Protein AF-A0AA47MCJ0-F1 (afdb_monomer)

Sequence (134 aa):
MTTMTAAKKAKEMGRWTHEAETRFVEMWQQYPVLYDVTSKDYHDRVKKEKCWQEIAVDLELPVAELQLKAASLRTQYGKILRPKASGSGYKDATPRQIWIKRTLGFLRPYMSHRTSQTTLNSKTIIILQTGQDV

InterPro domains:
  IPR006578 MADF domain [PF10545] (24-107)
  IPR006578 MADF domain [PS51029] (23-112)
  IPR039353 Transcription factor Adf-1 [PTHR12243] (8-118)

Secondary structure (DSSP, 8-state):
-----HHHHHHHTTS--HHHHHHHHHHHHH-GGGT-T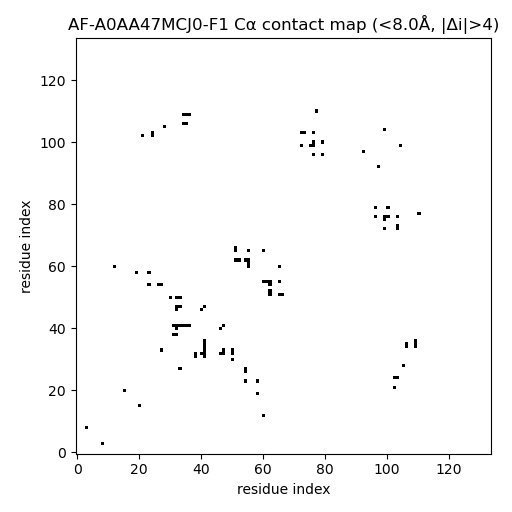TSGGGG-HHHHHHHHHHHHHHTT--HHHHHHHHHHHHHHHHHHHSPPPTTS---PPPHHHHHHHHHGGGGGGGG-----------------------

Mean predicted aligned error: 12.4 Å

Nearest PDB structures (foldseek):
  5jdk-assembly1_A  TM=5.847E-01  e=6.036E-01  Schizosaccharomyces pombe 972h-
  5b7j-assembly1_A  TM=5.252E-01  e=2.138E+00  Schizosaccharomyces pombe 972h-
  6uun-assembly1_E  TM=3.484E-01  e=4.137E+00  Homo sapiens

Foldseek 3Di:
DDDDDPVVVVVVVVDDDPVLLLLLLVLVLVQCLCQPPPDPSVPPPVSNVVSLVVSCVVSVHDSVVSVVSVVVLVVLLVVLPDDDDPPPPDDDQDPVSVVSCVSCVSNVVRPPDPPPPPPPPPDDDDDDDDDDDD

Solvent-accessible surface area (backbone atoms only — not comparable to full-atom values): 8672 Å² total; per-residue (Å²): 136,87,83,79,58,71,75,60,54,58,66,57,65,74,58,79,45,72,66,60,52,47,53,50,50,59,56,53,66,73,42,50,49,76,61,33,78,86,45,84,54,38,79,37,63,67,60,40,52,50,55,41,48,55,53,17,62,77,68,74,42,60,50,69,60,54,52,54,48,50,54,51,51,54,51,53,42,5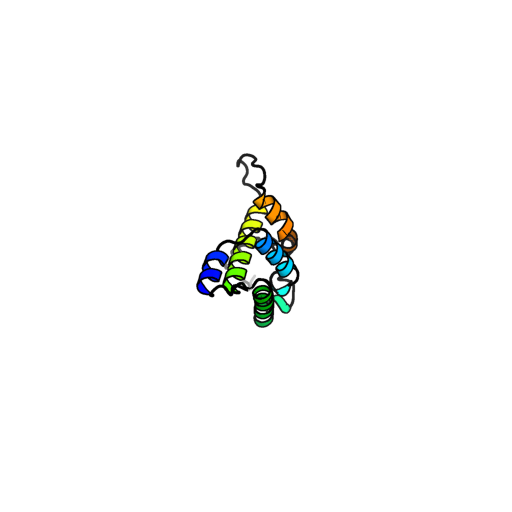4,60,69,68,48,81,79,61,92,84,65,74,94,70,83,78,50,74,67,54,51,48,45,54,61,73,53,46,83,47,55,84,61,63,60,79,81,72,76,77,76,77,81,76,73,87,81,82,85,87,80,82,89,82,89,90,135

pLDDT: mean 76.52, std 20.2, range [34.38, 94.94]

Structure (mmCIF, N/CA/C/O backbone):
data_AF-A0AA47MCJ0-F1
#
_entry.id   AF-A0AA47MCJ0-F1
#
loop_
_atom_site.group_PDB
_atom_site.id
_atom_site.type_symbol
_atom_site.label_atom_id
_atom_site.label_alt_id
_atom_site.label_comp_id
_atom_site.label_asym_id
_atom_site.label_entity_id
_atom_site.label_seq_id
_atom_site.pdbx_PDB_ins_code
_atom_site.Cartn_x
_atom_site.Cartn_y
_atom_site.Cartn_z
_atom_site.occupancy
_atom_site.B_iso_or_equiv
_atom_site.auth_seq_id
_atom_site.auth_comp_id
_atom_site.auth_asym_id
_atom_site.auth_atom_id
_atom_site.pdbx_PDB_model_num
ATOM 1 N N . MET A 1 1 ? 14.498 -7.928 31.519 1.00 36.03 1 MET A N 1
ATOM 2 C CA . MET A 1 1 ? 13.521 -7.534 30.481 1.00 36.03 1 MET A CA 1
ATOM 3 C C . MET A 1 1 ? 13.792 -6.076 30.141 1.00 36.03 1 MET A C 1
ATOM 5 O O . MET A 1 1 ? 13.438 -5.206 30.923 1.00 36.03 1 MET A O 1
ATOM 9 N N . THR A 1 2 ? 14.548 -5.807 29.076 1.00 39.88 2 THR A N 1
ATOM 10 C CA . THR A 1 2 ? 15.023 -4.448 28.768 1.00 39.88 2 THR A CA 1
ATOM 11 C C . THR A 1 2 ? 13.970 -3.713 27.949 1.00 39.88 2 THR A C 1
ATOM 13 O O . THR A 1 2 ? 13.811 -3.976 26.762 1.00 39.88 2 THR A O 1
ATOM 16 N N . THR A 1 3 ? 13.238 -2.797 28.577 1.00 46.06 3 THR A N 1
ATOM 17 C CA . THR A 1 3 ? 12.325 -1.883 27.885 1.00 46.06 3 THR A CA 1
ATOM 18 C C . THR A 1 3 ? 13.144 -0.857 27.105 1.00 46.06 3 THR A C 1
ATOM 20 O O . THR A 1 3 ? 13.811 -0.008 27.699 1.00 46.06 3 THR A O 1
ATOM 23 N N . MET A 1 4 ? 13.138 -0.939 25.775 1.00 40.19 4 MET A N 1
ATOM 24 C CA . MET A 1 4 ? 13.765 0.077 24.930 1.00 40.19 4 MET A CA 1
ATOM 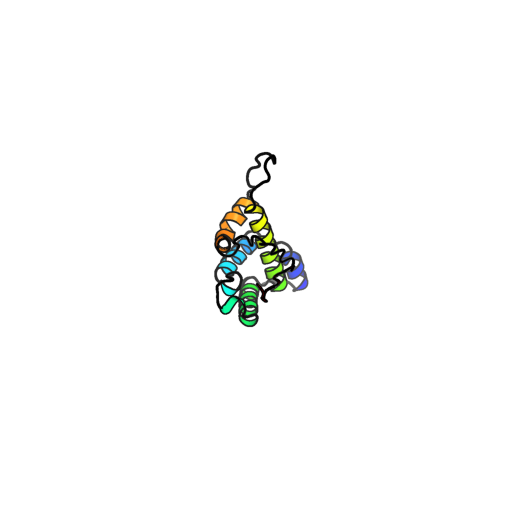25 C C . MET A 1 4 ? 12.897 1.341 24.849 1.00 40.19 4 MET A C 1
ATOM 27 O O . MET A 1 4 ? 11.696 1.276 24.603 1.00 40.19 4 MET A O 1
ATOM 31 N N . THR A 1 5 ? 13.530 2.502 25.021 1.00 57.75 5 THR A N 1
ATOM 32 C CA . THR A 1 5 ? 12.926 3.838 24.922 1.00 57.75 5 THR A CA 1
ATOM 33 C C . THR A 1 5 ? 12.456 4.155 23.491 1.00 57.75 5 THR A C 1
ATOM 35 O O . THR A 1 5 ? 13.182 3.912 22.524 1.00 57.75 5 THR A O 1
ATOM 38 N N . ALA A 1 6 ? 11.271 4.767 23.356 1.00 54.72 6 ALA A N 1
ATOM 39 C CA . ALA A 1 6 ? 10.553 5.029 22.096 1.00 54.72 6 ALA A CA 1
ATOM 40 C C . ALA A 1 6 ? 11.378 5.698 20.972 1.00 54.72 6 ALA A C 1
ATOM 42 O O . ALA A 1 6 ? 11.192 5.387 19.797 1.00 54.72 6 ALA A O 1
ATOM 43 N N . ALA A 1 7 ? 12.338 6.564 21.314 1.00 51.41 7 ALA A N 1
ATOM 44 C CA . ALA A 1 7 ? 13.189 7.241 20.331 1.00 51.41 7 ALA A CA 1
ATOM 45 C C . ALA A 1 7 ? 14.196 6.301 19.638 1.00 51.41 7 ALA A C 1
ATOM 47 O O . ALA A 1 7 ? 14.567 6.527 18.486 1.00 51.41 7 ALA A O 1
ATOM 48 N N . LYS A 1 8 ? 14.626 5.225 20.314 1.00 50.66 8 LYS A N 1
ATOM 49 C CA . LYS A 1 8 ? 15.525 4.217 19.736 1.00 50.66 8 LYS A CA 1
ATOM 50 C C . LYS A 1 8 ? 14.751 3.245 18.837 1.00 50.66 8 LYS A C 1
ATOM 52 O O . LYS A 1 8 ? 15.207 2.959 17.733 1.00 50.66 8 LYS A O 1
ATOM 57 N N . LYS A 1 9 ? 13.525 2.877 19.246 1.00 52.47 9 LYS A N 1
ATOM 58 C CA . LYS A 1 9 ? 12.566 2.094 18.441 1.00 52.47 9 LYS A CA 1
ATOM 59 C C . LYS A 1 9 ? 12.316 2.764 17.080 1.00 52.47 9 LYS A C 1
ATOM 61 O O . LYS A 1 9 ? 12.496 2.129 16.049 1.00 52.47 9 LYS A O 1
ATOM 66 N N . ALA A 1 10 ? 12.052 4.075 17.061 1.00 52.75 10 ALA A N 1
ATOM 67 C CA . ALA A 1 10 ? 11.795 4.833 15.829 1.00 52.75 10 ALA A CA 1
ATOM 68 C C . ALA A 1 10 ? 12.979 4.858 14.833 1.00 52.75 10 ALA A C 1
ATOM 70 O O . ALA A 1 10 ? 12.765 4.894 13.623 1.00 52.75 10 ALA A O 1
ATOM 71 N N . LYS A 1 11 ? 14.229 4.812 15.321 1.00 48.41 11 LYS A N 1
ATOM 72 C CA . LYS A 1 11 ? 15.439 4.834 14.477 1.00 48.41 11 LYS A CA 1
ATOM 73 C C . LYS A 1 11 ? 15.758 3.468 13.852 1.00 48.41 11 LYS A C 1
ATOM 75 O O . LYS A 1 11 ? 16.308 3.426 12.755 1.00 48.41 11 LYS A O 1
ATOM 80 N N . GLU A 1 12 ? 15.386 2.369 14.510 1.00 47.47 12 GLU A N 1
ATOM 81 C CA . GLU A 1 12 ? 15.482 1.006 13.957 1.00 47.47 12 GLU A CA 1
ATOM 82 C C . GLU A 1 12 ? 14.257 0.634 13.097 1.00 47.47 12 GLU A C 1
ATOM 84 O O . GLU A 1 12 ? 14.408 -0.060 12.093 1.00 47.47 12 GLU A O 1
ATOM 89 N N . MET A 1 13 ? 13.075 1.197 13.385 1.00 53.41 13 MET A N 1
ATOM 90 C CA . MET A 1 13 ? 11.850 1.047 12.576 1.00 53.41 13 MET A CA 1
ATOM 91 C C . MET A 1 13 ? 11.967 1.616 11.151 1.00 53.41 13 MET A C 1
ATOM 93 O O . MET A 1 13 ? 11.203 1.219 10.275 1.00 53.41 13 MET A O 1
ATOM 97 N N . GLY A 1 14 ? 12.937 2.497 10.875 1.00 57.69 14 GLY A N 1
ATOM 98 C CA . GLY A 1 14 ? 13.189 3.005 9.519 1.00 57.69 14 GLY A CA 1
ATOM 99 C C . GLY A 1 14 ? 13.728 1.946 8.544 1.00 57.69 14 GLY A C 1
ATOM 100 O O . GLY A 1 14 ? 13.705 2.148 7.327 1.00 57.69 14 GLY A O 1
ATOM 101 N N . ARG A 1 15 ? 14.207 0.797 9.042 1.00 68.19 15 ARG A N 1
ATOM 102 C CA . ARG A 1 15 ? 14.743 -0.283 8.208 1.00 68.19 15 ARG A CA 1
ATOM 103 C C . ARG A 1 15 ? 13.759 -1.449 8.174 1.00 68.19 15 ARG A C 1
ATOM 105 O O . ARG A 1 15 ? 13.851 -2.380 8.961 1.00 68.19 15 ARG A O 1
ATOM 112 N N . TRP A 1 16 ? 12.835 -1.407 7.216 1.00 83.56 16 TRP A N 1
ATOM 113 C CA . TRP A 1 16 ? 11.941 -2.527 6.911 1.00 83.56 16 TRP A CA 1
ATOM 114 C C . TRP A 1 16 ? 12.741 -3.818 6.696 1.00 83.56 16 TRP A C 1
ATOM 116 O O . TRP A 1 16 ? 13.466 -3.939 5.703 1.00 83.56 16 TRP A O 1
ATOM 126 N N . THR A 1 17 ? 12.609 -4.773 7.615 1.00 89.94 17 THR A N 1
ATOM 127 C CA . THR A 1 17 ? 13.153 -6.122 7.442 1.00 89.94 17 THR A CA 1
ATOM 128 C C . THR A 1 17 ? 12.289 -6.905 6.460 1.00 89.94 17 THR A C 1
ATOM 130 O O . THR A 1 17 ? 11.125 -6.572 6.226 1.00 89.94 17 THR A O 1
ATOM 133 N N . HIS A 1 18 ? 12.854 -7.953 5.861 1.00 88.25 18 HIS A N 1
ATOM 134 C CA . HIS A 1 18 ? 12.107 -8.799 4.930 1.00 88.25 18 HIS A CA 1
ATOM 135 C C . HIS A 1 18 ? 10.910 -9.484 5.604 1.00 88.25 18 HIS A C 1
ATOM 137 O O . HIS A 1 18 ? 9.842 -9.592 5.006 1.00 88.25 18 HIS A O 1
ATOM 143 N N . GLU A 1 19 ? 11.076 -9.898 6.860 1.00 89.69 19 GLU A N 1
ATOM 144 C CA . GLU A 1 19 ? 10.029 -10.532 7.664 1.00 89.69 19 GLU A CA 1
ATOM 145 C C . GLU A 1 19 ? 8.897 -9.551 7.978 1.00 89.69 19 GLU A C 1
ATOM 147 O O . GLU A 1 19 ? 7.739 -9.860 7.708 1.00 89.69 19 GLU A O 1
ATOM 152 N N . ALA A 1 20 ? 9.221 -8.332 8.433 1.00 90.00 20 ALA A N 1
ATOM 153 C CA . ALA A 1 20 ? 8.220 -7.296 8.689 1.00 90.00 20 ALA A CA 1
ATOM 154 C C . ALA A 1 20 ? 7.483 -6.883 7.405 1.00 90.00 20 ALA A C 1
ATOM 156 O O . ALA A 1 20 ? 6.268 -6.709 7.409 1.00 90.00 20 ALA A O 1
ATOM 157 N N . GLU A 1 21 ? 8.203 -6.760 6.284 1.00 92.12 21 GLU A N 1
ATOM 158 C CA . GLU A 1 21 ? 7.607 -6.452 4.981 1.00 92.12 21 GLU A CA 1
ATOM 159 C C . GLU A 1 21 ? 6.688 -7.587 4.493 1.00 92.12 21 GLU A C 1
ATOM 161 O O . GLU A 1 21 ? 5.629 -7.314 3.933 1.00 92.12 21 GLU A O 1
ATOM 166 N N . THR A 1 22 ? 7.055 -8.848 4.736 1.00 93.25 22 THR A N 1
ATOM 167 C CA . THR A 1 22 ? 6.229 -10.016 4.388 1.00 93.25 22 THR A CA 1
ATOM 168 C C . THR A 1 22 ? 4.967 -10.065 5.238 1.00 93.25 22 THR A C 1
ATOM 170 O O . THR A 1 22 ? 3.872 -10.077 4.678 1.00 93.25 22 THR A O 1
ATOM 173 N N . ARG A 1 23 ?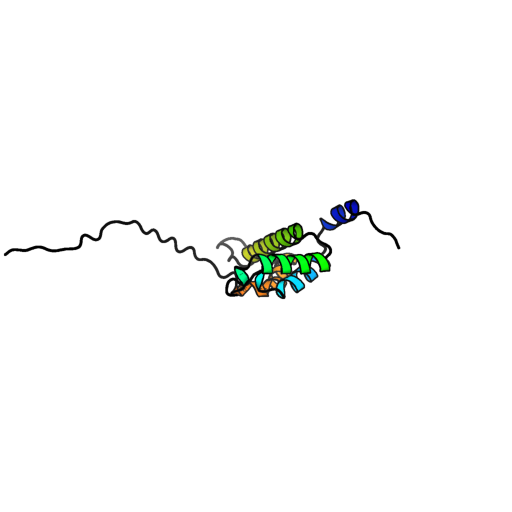 5.109 -9.974 6.565 1.00 93.31 23 ARG A N 1
ATOM 174 C CA . ARG A 1 23 ? 3.986 -9.947 7.509 1.00 93.31 23 ARG A CA 1
ATOM 175 C C . ARG A 1 23 ? 3.014 -8.812 7.195 1.00 93.31 23 ARG A C 1
ATOM 177 O O . ARG A 1 23 ? 1.802 -9.011 7.170 1.00 93.31 23 ARG A O 1
ATOM 184 N N . PHE A 1 24 ? 3.549 -7.634 6.879 1.00 94.56 24 PHE A N 1
ATOM 185 C CA . PHE A 1 24 ? 2.756 -6.488 6.454 1.00 94.56 24 PHE A CA 1
ATOM 186 C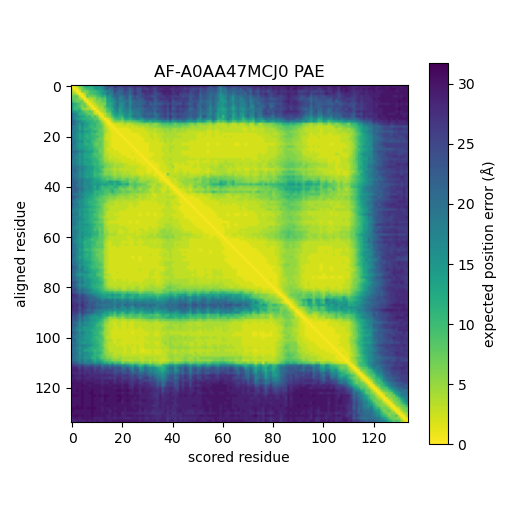 C . PHE A 1 24 ? 1.899 -6.785 5.223 1.00 94.56 24 PHE A C 1
ATOM 188 O O . PHE A 1 24 ? 0.711 -6.468 5.214 1.00 94.56 24 PHE A O 1
ATOM 195 N N . VAL A 1 25 ? 2.480 -7.391 4.183 1.00 94.38 25 VAL A N 1
ATOM 196 C CA . VAL A 1 25 ? 1.738 -7.708 2.956 1.00 94.38 25 VAL A CA 1
ATOM 197 C C . VAL A 1 25 ? 0.669 -8.772 3.209 1.00 94.38 25 VAL A C 1
ATOM 199 O O . VAL A 1 25 ? -0.436 -8.632 2.689 1.00 94.38 25 VAL A O 1
ATOM 202 N N . GLU A 1 26 ? 0.958 -9.784 4.031 1.00 93.88 26 GLU A N 1
ATOM 203 C CA . GLU A 1 26 ? -0.018 -10.814 4.416 1.00 93.88 26 GLU A CA 1
ATOM 204 C C . GLU A 1 26 ? -1.236 -10.207 5.117 1.00 93.88 26 GLU A C 1
ATOM 206 O O . GLU A 1 26 ? -2.371 -10.481 4.729 1.00 93.88 26 GLU A O 1
ATOM 211 N N . MET A 1 27 ? -1.012 -9.332 6.102 1.00 93.81 27 MET A N 1
ATOM 212 C CA . MET A 1 27 ? -2.101 -8.630 6.781 1.00 93.81 27 MET A CA 1
ATOM 213 C C . MET A 1 27 ? -2.850 -7.708 5.825 1.00 93.81 27 MET A C 1
ATOM 215 O O . MET A 1 27 ? -4.075 -7.719 5.776 1.00 93.81 27 MET A O 1
ATOM 219 N N . TRP A 1 28 ? -2.127 -6.925 5.025 1.00 94.19 28 TRP A N 1
ATOM 220 C CA . TRP A 1 28 ? -2.733 -5.988 4.085 1.00 94.19 28 TRP A CA 1
ATOM 221 C C . TRP A 1 28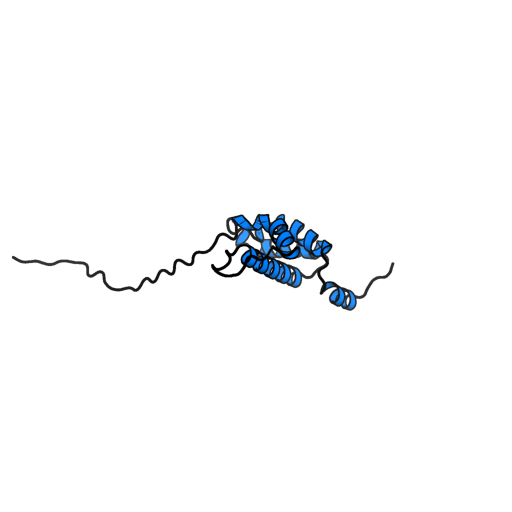 ? -3.652 -6.694 3.078 1.00 94.19 28 TRP A C 1
ATOM 223 O O . TRP A 1 28 ? -4.731 -6.181 2.774 1.00 94.19 28 TRP A O 1
ATOM 233 N N . GLN A 1 29 ? -3.280 -7.890 2.616 1.00 93.88 29 GLN A N 1
ATOM 234 C CA . GLN A 1 29 ? -4.104 -8.703 1.724 1.00 93.88 29 GLN A CA 1
ATOM 235 C C . GLN A 1 29 ? -5.462 -9.081 2.343 1.00 93.88 29 GLN A C 1
ATOM 237 O O . GLN A 1 29 ? -6.445 -9.183 1.609 1.00 93.88 29 GLN A O 1
ATOM 242 N N . GLN A 1 30 ? -5.556 -9.238 3.667 1.00 92.25 30 GLN A N 1
ATOM 243 C CA . GLN A 1 30 ? -6.805 -9.601 4.353 1.00 92.25 30 GLN A CA 1
ATOM 244 C C . GLN A 1 30 ? -7.844 -8.471 4.382 1.00 92.25 30 GLN A C 1
ATOM 246 O O . GLN A 1 30 ? -9.019 -8.730 4.634 1.00 92.25 30 GLN A O 1
ATOM 251 N N . TYR A 1 31 ? -7.444 -7.231 4.087 1.00 92.00 31 TYR A N 1
ATOM 252 C CA . TYR A 1 31 ? -8.314 -6.059 4.152 1.00 92.00 31 TYR A CA 1
ATOM 253 C C . TYR A 1 31 ? -8.645 -5.519 2.749 1.00 92.00 31 TYR A C 1
ATOM 255 O O . TYR A 1 31 ? -8.039 -4.533 2.311 1.00 92.00 31 TYR A O 1
ATOM 263 N N . PRO A 1 32 ? -9.638 -6.089 2.033 1.00 87.88 32 PRO A N 1
ATOM 264 C CA . PRO A 1 32 ? -10.006 -5.653 0.683 1.00 87.88 32 PRO A CA 1
ATOM 265 C C . PRO A 1 32 ? -10.406 -4.177 0.624 1.00 87.88 32 PRO A C 1
ATOM 267 O O . PRO A 1 32 ? -10.133 -3.506 -0.365 1.00 87.88 32 PRO A O 1
ATOM 270 N N . VAL A 1 33 ? -10.930 -3.614 1.717 1.00 89.81 33 VAL A N 1
ATOM 271 C CA . VAL A 1 33 ? -11.244 -2.181 1.837 1.00 89.81 33 VAL A CA 1
ATOM 272 C C . VAL A 1 33 ? -10.056 -1.262 1.500 1.00 89.81 33 VAL A C 1
ATOM 274 O O . VAL A 1 33 ? -10.243 -0.127 1.058 1.00 89.81 33 VAL A O 1
ATOM 277 N N . LEU A 1 34 ? -8.819 -1.745 1.658 1.00 89.19 34 LEU A N 1
ATOM 278 C CA . LEU A 1 34 ? -7.603 -0.977 1.398 1.00 89.19 34 LEU A CA 1
ATOM 279 C C . LEU A 1 34 ? -7.198 -0.945 -0.082 1.00 89.19 34 LEU A C 1
ATOM 281 O O . LEU A 1 34 ? -6.406 -0.083 -0.478 1.00 89.19 34 LEU A O 1
ATOM 285 N N . TYR A 1 35 ? -7.703 -1.853 -0.918 1.00 87.38 35 TYR A N 1
ATOM 286 C CA . TYR A 1 35 ? -7.223 -1.990 -2.296 1.00 87.38 35 TYR A CA 1
ATOM 287 C C . TYR A 1 35 ? -8.285 -2.304 -3.351 1.00 87.38 35 TYR A C 1
ATOM 289 O O . TYR A 1 35 ? -8.050 -1.980 -4.517 1.00 87.38 35 TYR A O 1
ATOM 297 N N . ASP A 1 36 ? -9.412 -2.888 -2.967 1.00 87.25 36 ASP A N 1
ATOM 298 C CA . ASP A 1 36 ? -10.499 -3.288 -3.849 1.00 87.25 36 ASP A CA 1
ATOM 299 C C . ASP A 1 36 ? -11.434 -2.108 -4.117 1.00 87.25 36 ASP A C 1
ATOM 301 O O . ASP A 1 36 ? -12.286 -1.778 -3.301 1.00 87.25 36 ASP A O 1
ATOM 305 N N . VAL A 1 37 ? -11.284 -1.489 -5.288 1.00 83.31 37 VAL A N 1
ATOM 306 C CA . VAL A 1 37 ? -12.131 -0.375 -5.748 1.00 83.31 37 VAL A CA 1
ATOM 307 C C . VAL A 1 37 ? -13.584 -0.773 -6.021 1.00 83.31 37 VAL A C 1
ATOM 309 O O . VAL A 1 37 ? -14.433 0.103 -6.143 1.00 83.31 37 VAL A O 1
ATOM 312 N N . THR A 1 38 ? -13.874 -2.069 -6.157 1.00 81.69 38 THR A N 1
ATOM 313 C CA . THR A 1 38 ? -15.223 -2.586 -6.433 1.00 81.69 38 THR A CA 1
ATOM 314 C C . THR A 1 38 ? -16.025 -2.820 -5.154 1.00 81.69 38 THR A C 1
ATOM 316 O O . THR A 1 38 ? -17.252 -2.920 -5.198 1.00 81.69 38 THR A O 1
ATOM 319 N N . SER A 1 39 ? -15.351 -2.864 -4.001 1.00 81.38 39 SER A N 1
ATOM 320 C CA . SER A 1 39 ? -16.007 -2.988 -2.706 1.00 81.38 39 SER A CA 1
ATOM 321 C C . SER A 1 39 ? -16.763 -1.709 -2.349 1.00 81.38 39 SER A C 1
ATOM 323 O O . SER A 1 39 ? -16.235 -0.601 -2.443 1.00 81.38 39 SER A O 1
ATOM 325 N N . LYS A 1 40 ? -17.993 -1.863 -1.847 1.00 81.25 40 LYS A N 1
ATOM 326 C CA . LYS A 1 40 ? -18.815 -0.751 -1.334 1.00 81.25 40 LYS A CA 1
ATOM 327 C C . LYS A 1 40 ? -18.104 0.018 -0.219 1.00 81.25 40 LYS A C 1
ATOM 329 O O . LYS A 1 40 ? -18.238 1.233 -0.113 1.00 81.25 40 LYS A O 1
ATOM 334 N N . ASP A 1 41 ? -17.304 -0.695 0.568 1.00 81.12 41 ASP A N 1
ATOM 335 C CA . ASP A 1 41 ? -16.567 -0.137 1.696 1.00 81.12 41 ASP A CA 1
ATOM 336 C C . ASP A 1 41 ? -15.309 0.622 1.268 1.00 81.12 41 ASP A C 1
ATOM 338 O O . ASP A 1 41 ? -14.725 1.342 2.071 1.00 81.12 41 ASP A O 1
ATOM 342 N N . TYR A 1 42 ? -14.888 0.531 0.002 1.00 82.69 42 TYR A N 1
ATOM 343 C CA . TYR A 1 42 ? -13.699 1.232 -0.482 1.00 82.69 42 TYR A CA 1
ATOM 344 C C . TYR A 1 42 ? -13.791 2.752 -0.303 1.00 82.69 42 TYR A C 1
ATOM 346 O O . TYR A 1 42 ? -12.781 3.421 -0.081 1.00 82.69 42 TYR A O 1
ATOM 354 N N . HIS A 1 43 ? -14.986 3.328 -0.390 1.00 81.44 43 HIS A N 1
ATOM 355 C CA . HIS A 1 43 ? -15.180 4.765 -0.199 1.00 81.44 43 HIS A CA 1
ATOM 356 C C . HIS A 1 43 ? -15.331 5.162 1.278 1.00 81.44 43 HIS A C 1
ATOM 358 O O . HIS A 1 43 ? -15.308 6.353 1.593 1.00 81.44 43 HIS A O 1
ATOM 364 N N . ASP A 1 44 ? -15.412 4.189 2.189 1.00 89.81 44 ASP A N 1
ATOM 365 C CA . ASP A 1 44 ? -15.522 4.422 3.624 1.00 89.81 44 ASP A CA 1
ATOM 366 C C . ASP A 1 44 ? -14.141 4.718 4.232 1.00 89.81 44 ASP A C 1
ATOM 368 O O . ASP A 1 44 ? -13.296 3.843 4.458 1.00 89.81 44 ASP A O 1
ATOM 372 N N . ARG A 1 45 ? -13.906 6.005 4.500 1.00 89.06 45 ARG A N 1
ATOM 373 C CA . ARG A 1 45 ? -12.658 6.494 5.100 1.00 89.06 45 ARG A CA 1
ATOM 374 C C . ARG A 1 45 ? -12.454 5.957 6.516 1.00 89.06 45 ARG A C 1
ATOM 376 O O . ARG A 1 45 ? -11.315 5.681 6.881 1.00 89.06 45 ARG A O 1
ATOM 383 N N . VAL A 1 46 ? -13.531 5.783 7.281 1.00 90.56 46 VAL A N 1
ATOM 384 C CA . VAL A 1 46 ? -13.470 5.325 8.675 1.00 90.56 46 VAL A CA 1
ATOM 385 C C . VAL A 1 46 ? -13.054 3.860 8.718 1.00 90.56 46 VAL A C 1
ATOM 387 O O . VAL A 1 46 ? -12.173 3.494 9.492 1.00 90.56 46 VAL A O 1
ATOM 390 N N . LYS A 1 47 ? -13.621 3.015 7.848 1.00 90.44 47 LYS A N 1
ATOM 391 C CA . LYS A 1 47 ? -13.213 1.603 7.750 1.00 90.44 47 LYS A CA 1
ATOM 392 C C . LYS A 1 47 ? -11.765 1.453 7.296 1.00 90.44 47 LYS A C 1
ATOM 394 O O . LYS A 1 47 ? -11.035 0.653 7.872 1.00 90.44 47 LYS A O 1
ATOM 399 N N . LYS A 1 48 ? -11.323 2.253 6.319 1.00 90.50 48 LYS A N 1
ATOM 400 C CA . LYS A 1 48 ? -9.916 2.267 5.887 1.00 90.50 48 LYS A CA 1
ATOM 401 C C . LYS A 1 48 ? -8.971 2.621 7.027 1.00 90.50 48 LYS A C 1
ATOM 403 O O . LYS A 1 48 ? -7.966 1.942 7.208 1.00 90.50 48 LYS A O 1
ATOM 408 N N . GLU A 1 49 ? -9.283 3.679 7.771 1.00 92.44 49 GLU A N 1
ATOM 409 C CA . GLU A 1 49 ? -8.461 4.111 8.899 1.00 92.44 49 GLU A CA 1
ATOM 410 C C . GLU A 1 49 ? -8.391 3.037 9.985 1.00 92.44 49 GLU A C 1
ATOM 412 O O . GLU A 1 49 ? -7.290 2.696 10.411 1.00 92.44 49 GLU A O 1
ATOM 417 N N . LYS A 1 50 ? -9.527 2.424 10.342 1.00 93.69 50 LYS A N 1
ATOM 418 C CA . LYS A 1 50 ? -9.562 1.299 11.285 1.00 93.69 50 LYS A CA 1
ATOM 419 C C . LYS A 1 50 ? -8.685 0.139 10.824 1.00 93.69 50 LYS A C 1
ATOM 421 O O . LYS A 1 50 ? -7.846 -0.315 11.585 1.00 93.69 50 LYS A O 1
ATOM 426 N N . CYS A 1 51 ? -8.796 -0.298 9.569 1.00 93.88 51 CYS A N 1
ATOM 427 C CA . CYS A 1 51 ? -7.951 -1.383 9.061 1.00 93.88 51 CYS A CA 1
ATOM 428 C C . CYS A 1 51 ? -6.457 -1.039 9.109 1.00 93.88 51 CYS A C 1
ATOM 430 O O . CYS A 1 51 ? -5.645 -1.895 9.441 1.00 93.88 51 CYS A O 1
ATOM 432 N N . TRP A 1 52 ? -6.075 0.208 8.814 1.00 94.00 52 TRP A N 1
ATOM 433 C CA . TRP A 1 52 ? -4.685 0.631 8.981 1.00 94.00 52 TRP A CA 1
ATOM 434 C C . TRP A 1 52 ? -4.238 0.634 10.441 1.00 94.00 52 TRP A C 1
ATOM 436 O O . TRP A 1 52 ? -3.098 0.262 10.710 1.00 94.00 52 TRP A O 1
ATOM 446 N N . GLN A 1 53 ? -5.105 1.055 11.364 1.00 93.75 53 GLN A N 1
ATOM 447 C CA . GLN A 1 53 ? -4.825 1.037 12.799 1.00 93.75 53 GLN A CA 1
ATOM 448 C C . GLN A 1 53 ? -4.618 -0.392 13.310 1.00 93.75 53 GLN A C 1
ATOM 450 O O . GLN A 1 53 ? -3.649 -0.627 14.021 1.00 93.75 53 GLN A O 1
ATOM 455 N N . GLU A 1 54 ? -5.433 -1.355 12.879 1.00 94.19 54 GLU A N 1
ATOM 456 C CA . GLU A 1 54 ? -5.260 -2.765 13.259 1.00 94.19 54 GLU A CA 1
ATOM 457 C C . GLU A 1 54 ? -3.893 -3.310 12.808 1.00 94.19 54 GLU A C 1
ATOM 459 O O . GLU A 1 54 ? -3.171 -3.927 13.589 1.00 94.19 54 GLU A O 1
ATOM 464 N N . ILE A 1 55 ? -3.482 -3.019 11.566 1.00 93.19 55 ILE A N 1
ATOM 465 C CA . ILE A 1 55 ? -2.157 -3.420 11.059 1.00 93.19 55 ILE A CA 1
ATOM 466 C C . ILE A 1 55 ? -1.033 -2.692 11.820 1.00 93.19 55 ILE A C 1
ATOM 468 O O . ILE A 1 55 ? 0.017 -3.274 12.088 1.00 93.19 55 ILE A O 1
ATOM 472 N N . ALA A 1 56 ? -1.239 -1.420 12.168 1.00 91.31 56 ALA A N 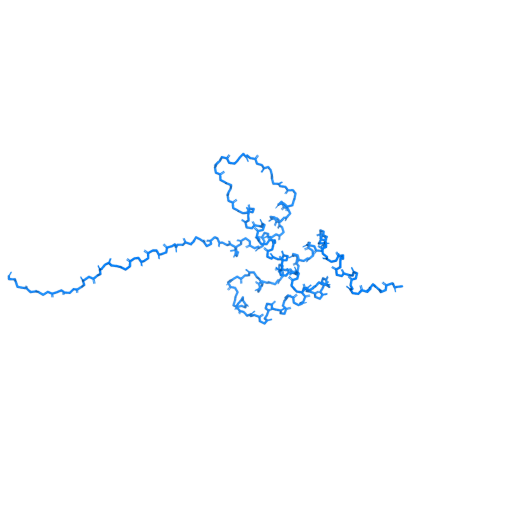1
ATOM 473 C CA . ALA A 1 56 ? -0.285 -0.615 12.931 1.00 91.31 56 ALA A CA 1
ATOM 474 C C . ALA A 1 56 ? -0.059 -1.161 14.343 1.00 91.31 56 ALA A C 1
ATOM 476 O O . ALA A 1 56 ? 1.075 -1.152 14.820 1.00 91.31 56 ALA A O 1
ATOM 477 N N . VAL A 1 57 ? -1.115 -1.660 14.987 1.00 91.56 57 VAL A N 1
ATOM 478 C CA . VAL A 1 57 ? -1.033 -2.299 16.302 1.00 91.56 57 VAL A CA 1
ATOM 479 C C . VAL A 1 57 ? -0.266 -3.622 16.218 1.00 91.56 57 VAL A C 1
ATOM 481 O O . VAL A 1 57 ? 0.655 -3.811 17.006 1.00 91.56 57 VAL A O 1
ATOM 484 N N . ASP A 1 58 ? -0.566 -4.492 15.244 1.00 90.06 58 ASP A N 1
ATOM 485 C CA . ASP A 1 58 ? 0.096 -5.809 15.109 1.00 90.06 58 ASP A CA 1
ATOM 486 C C . ASP A 1 58 ? 1.591 -5.687 14.771 1.00 90.06 58 ASP A C 1
ATOM 488 O O . ASP A 1 58 ? 2.416 -6.439 15.281 1.00 90.06 58 ASP A O 1
ATOM 492 N N . LEU A 1 59 ? 1.956 -4.711 13.930 1.00 87.00 59 LEU A N 1
ATOM 493 C CA . LEU A 1 59 ? 3.349 -4.469 13.535 1.00 87.00 59 LEU A CA 1
ATOM 494 C C . LEU A 1 59 ? 4.093 -3.503 14.464 1.00 87.00 59 LEU A C 1
ATOM 496 O O . LEU A 1 59 ? 5.281 -3.261 14.260 1.00 87.00 59 LEU A O 1
ATOM 500 N N . GLU A 1 60 ? 3.401 -2.911 15.438 1.00 88.81 60 GLU A N 1
ATOM 501 C CA . GLU A 1 60 ? 3.903 -1.830 16.289 1.00 88.81 60 GLU A CA 1
ATOM 502 C C . GLU A 1 60 ? 4.535 -0.659 15.501 1.00 88.81 60 GLU A C 1
ATOM 504 O O . GLU A 1 60 ? 5.504 -0.030 15.947 1.00 88.81 60 GLU A O 1
ATOM 509 N N . LEU A 1 61 ? 3.986 -0.365 14.318 1.00 87.62 61 LEU A N 1
ATOM 510 C CA . LEU A 1 61 ? 4.439 0.678 13.395 1.00 87.62 61 LEU A CA 1
ATOM 511 C C . LEU A 1 61 ? 3.378 1.772 13.256 1.00 87.62 61 LEU A C 1
ATOM 513 O O . LEU A 1 61 ? 2.187 1.478 13.254 1.00 87.62 61 LEU A O 1
ATOM 517 N N . PRO A 1 62 ? 3.762 3.044 13.069 1.00 89.75 62 PRO A N 1
ATOM 518 C CA . PRO A 1 62 ? 2.788 4.100 12.836 1.00 89.75 62 PRO A CA 1
ATOM 519 C C . PRO A 1 62 ? 2.075 3.902 11.492 1.00 89.75 62 PRO A C 1
ATOM 521 O O . PRO A 1 62 ? 2.694 3.570 10.479 1.00 89.75 62 PRO A O 1
ATOM 524 N N . VAL A 1 63 ? 0.774 4.209 11.463 1.00 89.75 63 VAL A N 1
ATOM 525 C CA . VAL A 1 63 ? -0.071 4.134 10.255 1.00 89.75 63 VAL A CA 1
ATOM 526 C C . VAL A 1 63 ? 0.554 4.866 9.061 1.00 89.75 63 VAL A C 1
ATOM 528 O O . VAL A 1 63 ? 0.501 4.367 7.939 1.00 89.75 63 VAL A O 1
ATOM 531 N N . ALA A 1 64 ? 1.187 6.019 9.295 1.00 89.25 64 ALA A N 1
ATOM 532 C CA . ALA A 1 64 ? 1.845 6.801 8.249 1.00 89.25 64 ALA A CA 1
ATOM 533 C C . ALA A 1 64 ? 2.949 6.009 7.517 1.00 89.25 64 ALA A C 1
ATOM 535 O O . ALA A 1 64 ? 3.015 6.040 6.288 1.00 89.25 64 ALA A O 1
ATOM 536 N N . GLU A 1 65 ? 3.763 5.242 8.250 1.00 89.56 65 GLU A N 1
ATOM 537 C CA . GLU A 1 65 ? 4.824 4.413 7.665 1.00 89.56 65 GLU A CA 1
ATOM 538 C C . GLU A 1 65 ? 4.240 3.239 6.876 1.00 89.56 65 GLU A C 1
ATOM 540 O O . GLU A 1 65 ? 4.719 2.924 5.785 1.00 89.56 65 GLU A O 1
ATOM 545 N N . LEU A 1 66 ? 3.164 2.624 7.379 1.00 91.38 66 LEU A N 1
ATOM 546 C CA . LEU A 1 66 ? 2.453 1.560 6.667 1.00 91.38 66 LEU A CA 1
ATOM 547 C C . LEU A 1 66 ? 1.874 2.055 5.339 1.00 91.38 66 LEU A C 1
ATOM 549 O O . LEU A 1 66 ? 2.023 1.403 4.305 1.00 91.38 66 LEU A O 1
ATOM 553 N N . GLN A 1 67 ? 1.248 3.232 5.347 1.00 91.50 67 GLN A N 1
ATOM 554 C CA . GLN A 1 67 ? 0.684 3.850 4.150 1.00 91.50 67 GLN A CA 1
ATOM 555 C C . GLN A 1 67 ? 1.771 4.218 3.138 1.00 91.50 67 GLN A C 1
ATOM 557 O O . GLN A 1 67 ? 1.629 3.923 1.946 1.00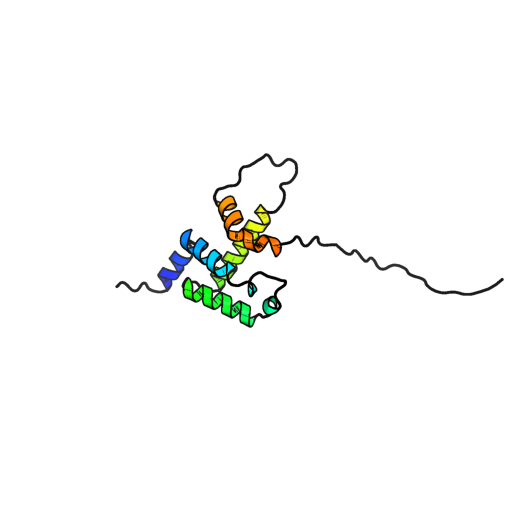 91.50 67 GLN A O 1
ATOM 562 N N . LEU A 1 68 ? 2.882 4.801 3.599 1.00 91.69 68 LEU A N 1
ATOM 563 C CA . LEU A 1 68 ? 4.037 5.106 2.756 1.00 91.69 68 LEU A CA 1
ATOM 564 C C . LEU A 1 68 ? 4.616 3.829 2.132 1.00 91.69 68 LEU A C 1
ATOM 566 O O . LEU A 1 68 ? 4.904 3.779 0.930 1.00 91.69 68 LEU A O 1
ATOM 570 N N . LYS A 1 69 ? 4.729 2.763 2.929 1.00 92.25 69 LYS A N 1
ATOM 571 C CA . LYS A 1 69 ? 5.214 1.463 2.474 1.00 92.25 69 LYS A CA 1
ATOM 572 C C . LYS A 1 69 ? 4.283 0.829 1.446 1.00 92.25 69 LYS A C 1
ATOM 574 O O . LYS A 1 69 ? 4.757 0.402 0.391 1.00 92.25 69 LYS A O 1
ATOM 579 N N . ALA A 1 70 ? 2.976 0.826 1.702 1.00 92.94 70 ALA A N 1
ATOM 580 C CA . ALA A 1 70 ? 1.968 0.355 0.759 1.00 92.94 70 ALA A CA 1
ATOM 581 C C . ALA A 1 70 ? 2.046 1.120 -0.567 1.00 92.94 70 ALA A C 1
ATOM 583 O O . ALA A 1 70 ? 2.082 0.507 -1.634 1.00 92.94 70 ALA A O 1
ATOM 584 N N . ALA A 1 71 ? 2.131 2.453 -0.521 1.00 91.25 71 ALA A N 1
ATOM 585 C CA . ALA A 1 71 ? 2.244 3.293 -1.712 1.00 91.25 71 ALA A CA 1
ATOM 586 C C . ALA A 1 71 ? 3.513 2.978 -2.524 1.00 91.25 71 ALA A C 1
ATOM 588 O O . ALA A 1 71 ? 3.455 2.841 -3.753 1.00 91.25 71 ALA A O 1
ATOM 589 N N . SER A 1 72 ? 4.647 2.797 -1.843 1.00 92.31 72 SER A N 1
ATOM 590 C CA . SER A 1 72 ? 5.914 2.397 -2.461 1.00 92.31 72 SER A CA 1
ATOM 591 C C . SER A 1 72 ? 5.809 1.024 -3.138 1.00 92.31 72 SER A C 1
ATOM 593 O O . SER A 1 72 ? 6.136 0.891 -4.321 1.00 92.31 72 SER A O 1
ATOM 595 N N . LEU A 1 73 ? 5.257 0.023 -2.444 1.00 93.81 73 LEU A N 1
ATOM 596 C CA . LEU A 1 73 ? 5.061 -1.329 -2.975 1.00 93.81 73 LEU A CA 1
ATOM 597 C C . LEU A 1 73 ? 4.101 -1.349 -4.175 1.00 93.81 73 LEU A C 1
ATOM 599 O O . LEU A 1 73 ? 4.439 -1.933 -5.206 1.00 93.81 73 LEU A O 1
ATOM 603 N N . ARG A 1 74 ? 2.956 -0.647 -4.106 1.00 92.62 74 ARG A N 1
ATOM 604 C CA . ARG A 1 74 ? 2.034 -0.491 -5.253 1.00 92.62 74 ARG A CA 1
ATOM 605 C C . ARG A 1 74 ? 2.744 0.121 -6.456 1.00 92.62 74 ARG A C 1
ATOM 607 O O . ARG A 1 74 ? 2.570 -0.353 -7.577 1.00 92.62 74 ARG A O 1
ATOM 614 N N . THR A 1 75 ? 3.560 1.151 -6.232 1.00 91.31 75 THR A N 1
ATOM 615 C CA . THR A 1 75 ? 4.314 1.825 -7.298 1.00 91.31 75 THR A CA 1
ATOM 616 C C . THR A 1 75 ? 5.329 0.884 -7.944 1.00 91.31 75 THR A C 1
ATOM 618 O O . THR A 1 75 ? 5.423 0.820 -9.171 1.00 91.31 75 THR A O 1
ATOM 621 N N . GLN A 1 76 ? 6.082 0.129 -7.139 1.00 91.75 76 GLN A N 1
ATOM 622 C CA . GLN A 1 76 ? 7.047 -0.851 -7.637 1.00 91.75 76 GLN A CA 1
ATOM 623 C C . GLN A 1 76 ? 6.356 -1.973 -8.417 1.00 91.75 76 GLN A C 1
ATOM 625 O O . GLN A 1 76 ? 6.785 -2.295 -9.524 1.00 91.75 76 GLN A O 1
ATOM 630 N N . TYR A 1 77 ? 5.256 -2.512 -7.893 1.00 93.00 77 TYR A N 1
ATOM 631 C CA . TYR A 1 77 ? 4.468 -3.538 -8.569 1.00 93.00 77 TYR A CA 1
ATOM 632 C C . TYR A 1 77 ? 3.896 -3.033 -9.901 1.00 93.00 77 TYR A C 1
ATOM 634 O O . TYR A 1 77 ? 4.062 -3.687 -10.928 1.00 93.00 77 TYR A O 1
ATOM 642 N N . GLY A 1 78 ? 3.350 -1.813 -9.937 1.00 90.12 78 GLY A N 1
ATOM 643 C CA . GLY A 1 78 ? 2.888 -1.183 -11.175 1.00 90.12 78 GLY A CA 1
ATOM 644 C C . GLY A 1 78 ? 3.996 -1.020 -12.224 1.00 90.12 78 GLY A C 1
ATOM 645 O O . GLY A 1 78 ? 3.754 -1.237 -13.408 1.00 90.12 78 GLY A O 1
ATOM 646 N N . LYS A 1 79 ? 5.231 -0.694 -11.816 1.00 88.94 79 LYS A N 1
ATOM 647 C CA . LYS A 1 79 ? 6.395 -0.655 -12.725 1.00 88.94 79 LYS A CA 1
ATOM 648 C C . LYS A 1 79 ? 6.770 -2.043 -13.253 1.00 88.94 79 LYS A C 1
ATOM 650 O O . LYS A 1 79 ? 7.169 -2.149 -14.405 1.00 88.94 79 LYS A O 1
ATOM 655 N N . ILE A 1 80 ? 6.641 -3.085 -12.429 1.00 90.00 80 ILE A N 1
ATOM 656 C CA . ILE A 1 80 ? 6.919 -4.479 -12.814 1.00 90.00 80 ILE A CA 1
ATOM 657 C C . ILE A 1 80 ? 5.875 -5.003 -13.811 1.00 90.00 80 ILE A C 1
ATOM 659 O O . ILE A 1 80 ? 6.226 -5.784 -14.692 1.00 90.00 80 ILE A O 1
ATOM 663 N N . LEU A 1 81 ? 4.614 -4.572 -13.690 1.00 87.62 81 LEU A N 1
ATOM 664 C CA . LEU A 1 81 ? 3.538 -4.956 -14.609 1.00 87.62 81 LEU A CA 1
ATOM 665 C C . LEU A 1 81 ? 3.601 -4.246 -15.967 1.00 87.62 81 LEU A C 1
ATOM 667 O O . LEU A 1 81 ? 3.041 -4.754 -16.937 1.00 87.62 81 LEU A O 1
ATOM 671 N N . ARG A 1 82 ? 4.252 -3.079 -16.056 1.00 84.69 82 ARG A N 1
ATOM 672 C CA . ARG A 1 82 ? 4.356 -2.348 -17.324 1.00 84.69 82 ARG A CA 1
ATOM 673 C C . ARG A 1 82 ? 5.187 -3.147 -18.336 1.00 84.69 82 ARG A C 1
ATOM 675 O O . ARG A 1 82 ? 6.294 -3.576 -17.998 1.00 84.69 82 ARG A O 1
ATOM 682 N N . PRO A 1 83 ? 4.699 -3.309 -19.580 1.00 78.19 83 PRO A N 1
ATOM 683 C CA . PRO A 1 83 ? 5.502 -3.901 -20.639 1.00 78.19 83 PRO A CA 1
ATOM 684 C C . PRO A 1 83 ? 6.761 -3.056 -20.858 1.00 78.19 83 PRO A C 1
ATOM 686 O O . PRO A 1 83 ? 6.717 -1.823 -20.796 1.00 78.19 83 PRO A O 1
ATOM 689 N N . LYS A 1 84 ? 7.902 -3.719 -21.076 1.00 78.69 84 LYS A N 1
ATOM 690 C CA . LYS A 1 84 ? 9.142 -3.026 -21.441 1.00 78.69 84 LYS A CA 1
ATOM 691 C C . LYS A 1 84 ? 8.993 -2.415 -22.836 1.00 78.69 84 LYS A C 1
ATOM 693 O O . LYS A 1 84 ? 8.343 -3.000 -23.699 1.00 78.69 84 LYS A O 1
ATOM 698 N N . ALA A 1 85 ? 9.607 -1.253 -23.046 1.00 76.81 85 ALA A N 1
ATOM 699 C CA . ALA A 1 85 ? 9.653 -0.627 -24.360 1.00 76.81 85 ALA A CA 1
ATOM 700 C C . ALA A 1 85 ? 10.468 -1.490 -25.337 1.00 76.81 85 ALA A C 1
ATOM 702 O O . ALA A 1 85 ? 11.503 -2.051 -24.964 1.00 76.81 85 ALA A O 1
ATOM 703 N N . SER A 1 86 ? 10.012 -1.575 -26.586 1.00 72.62 86 SER A N 1
ATOM 704 C CA . SER A 1 86 ? 10.732 -2.247 -27.668 1.00 72.62 86 SER A CA 1
ATOM 705 C C . SER A 1 86 ? 12.145 -1.664 -27.785 1.00 72.62 86 SER A C 1
ATOM 707 O O . SER A 1 86 ? 12.299 -0.457 -27.943 1.00 72.62 86 SER A O 1
ATOM 709 N N . GLY A 1 87 ? 13.179 -2.500 -27.649 1.00 72.81 87 GLY A N 1
ATOM 710 C CA . GLY A 1 87 ? 14.586 -2.079 -27.717 1.00 72.81 87 GLY A CA 1
ATOM 711 C C . GLY A 1 87 ? 15.304 -1.926 -26.371 1.00 72.81 87 GLY A C 1
ATOM 712 O O . GLY A 1 87 ? 16.526 -1.797 -26.353 1.00 72.81 87 GLY A O 1
ATOM 713 N N . SER A 1 88 ? 14.612 -2.015 -25.228 1.00 70.00 88 SER A N 1
ATOM 714 C CA . SER A 1 88 ? 15.317 -2.232 -23.959 1.00 70.00 88 SER A CA 1
ATOM 715 C C . SER A 1 88 ? 15.801 -3.682 -23.924 1.00 70.00 88 SER A C 1
ATOM 717 O O . SER A 1 88 ? 14.968 -4.589 -23.929 1.00 70.00 88 SER A O 1
ATOM 719 N N . GLY A 1 89 ? 17.118 -3.907 -23.919 1.00 68.19 89 GLY A N 1
ATOM 720 C CA . GLY A 1 89 ? 17.696 -5.253 -23.856 1.00 68.19 89 GLY A CA 1
ATOM 721 C C . GLY A 1 89 ? 17.060 -6.111 -22.756 1.00 68.19 89 GLY A C 1
ATOM 722 O O . GLY A 1 89 ? 16.644 -5.594 -21.712 1.00 68.19 89 GLY A O 1
ATOM 723 N N . TYR A 1 90 ? 16.958 -7.417 -23.004 1.00 69.50 90 TYR A N 1
ATOM 724 C CA . TYR A 1 90 ? 16.407 -8.360 -22.038 1.00 69.50 90 TYR A CA 1
ATOM 725 C C . TYR A 1 90 ? 17.211 -8.288 -20.731 1.00 69.50 90 TYR A C 1
ATOM 727 O O . TYR A 1 90 ? 18.436 -8.388 -20.731 1.00 69.50 90 TYR A O 1
ATOM 735 N N . LYS A 1 91 ? 16.510 -8.061 -19.617 1.00 77.75 91 LYS A N 1
ATOM 736 C CA . LYS A 1 91 ? 17.073 -8.099 -18.266 1.00 77.75 91 LYS A CA 1
ATOM 737 C C . LYS A 1 91 ? 16.199 -9.004 -17.420 1.00 77.75 91 LYS A C 1
ATOM 739 O O . LYS A 1 91 ? 14.992 -8.745 -17.315 1.00 77.75 91 LYS A O 1
ATOM 744 N N . ASP A 1 92 ? 16.812 -10.005 -16.803 1.00 83.44 92 ASP A N 1
ATOM 745 C CA . ASP A 1 92 ? 16.141 -10.871 -15.844 1.00 83.44 92 ASP A CA 1
ATOM 746 C C . ASP A 1 92 ? 15.566 -10.067 -14.675 1.00 83.44 92 ASP A C 1
ATOM 748 O O . ASP A 1 92 ? 16.069 -9.005 -14.287 1.00 83.44 92 ASP A O 1
ATOM 752 N N . ALA A 1 93 ? 14.457 -10.563 -14.128 1.00 86.00 93 ALA A N 1
ATOM 753 C CA . ALA A 1 93 ? 13.837 -9.947 -12.968 1.00 86.00 93 ALA A CA 1
ATOM 754 C C . ALA A 1 93 ? 14.747 -10.118 -11.746 1.00 86.00 93 ALA A C 1
ATOM 756 O O . ALA A 1 93 ? 15.195 -11.221 -11.441 1.00 86.00 93 ALA A O 1
ATOM 757 N N . THR A 1 94 ? 14.986 -9.034 -11.009 1.00 91.50 94 THR A N 1
ATOM 758 C CA . THR A 1 94 ? 15.769 -9.121 -9.770 1.00 91.50 94 THR A CA 1
ATOM 759 C C . THR A 1 94 ? 15.003 -9.919 -8.705 1.00 91.50 94 THR A C 1
ATOM 761 O O . THR A 1 94 ? 13.766 -9.920 -8.722 1.00 91.50 94 THR A O 1
ATOM 764 N N . PRO A 1 95 ? 15.680 -10.528 -7.712 1.00 92.12 95 PRO A N 1
ATOM 765 C CA . PRO A 1 95 ? 15.008 -11.249 -6.625 1.00 92.12 95 PRO A CA 1
ATOM 766 C C . PRO A 1 95 ? 13.922 -10.417 -5.927 1.00 92.12 95 PRO A C 1
ATOM 768 O O . PRO A 1 95 ? 12.837 -10.915 -5.629 1.00 92.12 95 PRO A O 1
ATOM 771 N N . ARG A 1 96 ? 14.160 -9.107 -5.758 1.00 91.06 96 ARG A N 1
ATOM 772 C CA . ARG A 1 96 ? 13.164 -8.178 -5.209 1.00 91.06 96 ARG A CA 1
ATOM 773 C C . ARG A 1 96 ? 11.938 -8.042 -6.111 1.00 91.06 96 ARG A C 1
ATOM 775 O O . ARG A 1 96 ? 10.822 -8.045 -5.606 1.00 91.06 96 ARG A O 1
ATOM 782 N N . GLN A 1 97 ? 12.123 -7.917 -7.425 1.00 91.69 97 GLN A N 1
ATOM 783 C CA . GLN A 1 97 ? 11.005 -7.828 -8.369 1.00 91.69 97 GLN A CA 1
ATOM 784 C C . GLN A 1 97 ? 10.184 -9.118 -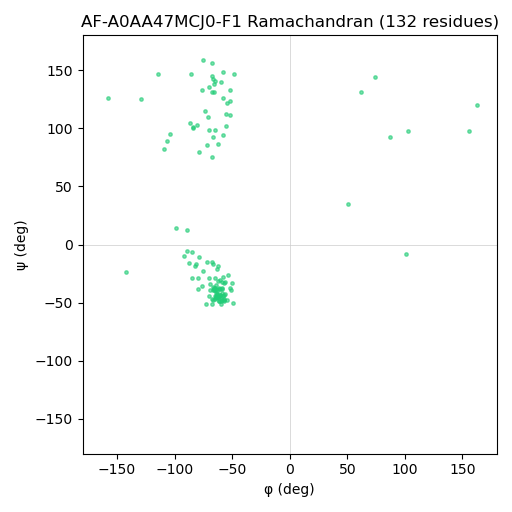8.394 1.00 91.69 97 GLN A C 1
ATOM 786 O O . GLN A 1 97 ? 8.958 -9.048 -8.443 1.00 91.69 97 GLN A O 1
ATOM 791 N N . ILE A 1 98 ? 10.844 -10.277 -8.322 1.00 93.12 98 ILE A N 1
ATOM 792 C CA . ILE A 1 98 ? 10.182 -11.585 -8.238 1.00 93.12 98 ILE A CA 1
ATOM 793 C C . ILE A 1 98 ? 9.335 -11.664 -6.965 1.00 93.12 98 ILE A C 1
ATOM 795 O O . ILE A 1 98 ? 8.154 -12.004 -7.044 1.00 93.12 98 ILE A O 1
ATOM 799 N N . TRP A 1 99 ? 9.903 -11.285 -5.816 1.00 94.94 99 TRP A N 1
ATOM 800 C CA . TRP A 1 99 ? 9.180 -11.267 -4.546 1.00 94.94 99 TRP A CA 1
ATOM 801 C C . TRP A 1 99 ? 7.961 -10.341 -4.602 1.00 94.94 99 TRP A C 1
ATOM 803 O O . TRP A 1 99 ? 6.855 -10.809 -4.360 1.00 94.94 99 TRP A O 1
ATOM 813 N N . ILE A 1 100 ? 8.124 -9.081 -5.036 1.00 93.50 100 ILE A N 1
ATOM 814 C CA . ILE A 1 100 ? 7.010 -8.120 -5.160 1.00 93.50 100 ILE A CA 1
ATOM 815 C C . ILE A 1 100 ? 5.929 -8.664 -6.096 1.00 93.50 100 ILE A C 1
ATOM 817 O O . ILE A 1 100 ? 4.743 -8.576 -5.793 1.00 93.50 100 ILE A O 1
ATOM 821 N N . LYS A 1 101 ? 6.316 -9.234 -7.244 1.00 92.56 101 LYS A N 1
ATOM 822 C CA . LYS A 1 101 ? 5.360 -9.780 -8.215 1.00 92.56 101 LYS A CA 1
ATOM 823 C C . LYS A 1 101 ? 4.533 -10.920 -7.616 1.00 92.56 101 LYS A C 1
ATOM 825 O O . LYS A 1 101 ? 3.346 -11.019 -7.921 1.00 92.56 101 LYS A O 1
ATOM 830 N N . ARG A 1 102 ? 5.161 -11.762 -6.791 1.00 93.25 102 ARG A N 1
ATOM 831 C CA . ARG A 1 102 ? 4.522 -12.888 -6.103 1.00 93.25 102 ARG A CA 1
ATOM 832 C C . ARG A 1 102 ? 3.612 -12.409 -4.973 1.00 93.25 102 ARG A C 1
ATOM 834 O O . ARG A 1 102 ? 2.454 -12.807 -4.940 1.00 93.25 102 ARG A O 1
ATOM 841 N N . THR A 1 103 ? 4.108 -11.557 -4.079 1.00 93.25 103 THR A N 1
ATOM 842 C CA . THR A 1 103 ? 3.383 -11.154 -2.865 1.00 93.25 103 THR A CA 1
ATOM 843 C C . THR A 1 103 ? 2.271 -10.148 -3.143 1.00 93.25 103 THR A C 1
ATOM 845 O O . THR A 1 103 ? 1.203 -10.258 -2.559 1.00 93.25 103 THR A O 1
ATOM 848 N N . LEU A 1 104 ? 2.449 -9.224 -4.094 1.00 93.12 104 LEU A N 1
ATOM 849 C CA . LEU A 1 104 ? 1.407 -8.267 -4.499 1.00 93.12 104 LEU A CA 1
ATOM 850 C C . LEU A 1 104 ? 0.508 -8.794 -5.630 1.00 93.12 104 LEU A C 1
ATOM 852 O O . LEU A 1 104 ? -0.266 -8.038 -6.218 1.00 93.12 104 LEU A O 1
ATOM 856 N N . GLY A 1 105 ? 0.570 -10.094 -5.938 1.00 91.69 105 GLY A N 1
ATOM 857 C CA . GLY A 1 105 ? -0.246 -10.718 -6.981 1.00 91.69 105 GLY A CA 1
ATOM 858 C C . GLY A 1 105 ? -1.754 -10.513 -6.791 1.00 91.69 105 GLY A C 1
ATOM 859 O O . GLY A 1 105 ? -2.471 -10.346 -7.778 1.00 91.69 105 GLY A O 1
ATOM 860 N N . PHE A 1 106 ? -2.221 -10.433 -5.539 1.00 91.44 106 PHE A N 1
ATOM 861 C CA . PHE A 1 106 ? -3.628 -10.193 -5.192 1.00 91.44 106 PHE A CA 1
ATOM 862 C C . PHE A 1 106 ? -4.153 -8.828 -5.664 1.00 91.44 106 PHE A C 1
ATOM 864 O O . PHE A 1 106 ? -5.355 -8.654 -5.836 1.00 91.44 106 PHE A O 1
ATOM 871 N N . LEU A 1 107 ? -3.266 -7.860 -5.920 1.00 91.00 107 LEU A N 1
ATOM 872 C CA . LEU A 1 107 ? -3.641 -6.526 -6.392 1.00 91.00 107 LEU A CA 1
ATOM 873 C C . LEU A 1 107 ? -3.889 -6.473 -7.900 1.00 91.00 107 LEU A C 1
ATOM 875 O O . LEU A 1 107 ? -4.498 -5.520 -8.384 1.00 91.00 107 LEU A O 1
ATOM 879 N N . ARG A 1 108 ? -3.428 -7.480 -8.652 1.00 88.81 108 ARG A N 1
ATOM 880 C CA . ARG A 1 108 ? -3.522 -7.527 -10.116 1.00 88.81 108 ARG A CA 1
ATOM 881 C C . ARG A 1 108 ? -4.926 -7.229 -10.668 1.00 88.81 108 ARG A C 1
ATOM 883 O O . ARG A 1 108 ? -4.996 -6.378 -11.554 1.00 88.81 108 ARG A O 1
ATOM 890 N N . PRO A 1 109 ? -6.021 -7.859 -10.191 1.00 87.19 109 PRO A N 1
ATOM 891 C CA . PRO A 1 109 ? -7.359 -7.579 -10.722 1.00 87.19 109 PRO A CA 1
ATOM 892 C C . PRO A 1 109 ? -7.820 -6.136 -10.456 1.00 87.19 109 PRO A C 1
ATOM 894 O O . PRO A 1 109 ? -8.539 -5.561 -11.268 1.00 87.19 109 PRO A O 1
ATOM 897 N N . TYR A 1 110 ? -7.353 -5.516 -9.370 1.00 85.25 110 TYR A N 1
ATOM 898 C CA . TYR A 1 110 ? -7.771 -4.178 -8.929 1.00 85.25 110 TYR A CA 1
ATOM 899 C C . TYR A 1 110 ? -6.892 -3.042 -9.464 1.00 85.25 110 TYR A C 1
ATOM 901 O O . TYR A 1 110 ? -7.217 -1.867 -9.311 1.00 85.25 110 TYR A O 1
ATOM 909 N N . MET A 1 111 ? -5.758 -3.372 -10.081 1.00 78.06 111 MET A N 1
ATOM 910 C CA . MET A 1 111 ? -4.828 -2.409 -10.677 1.00 78.06 111 MET A CA 1
ATOM 911 C C . MET A 1 111 ? -5.007 -2.256 -12.190 1.00 78.06 111 MET A C 1
ATOM 913 O O . MET A 1 111 ? -4.130 -1.696 -12.851 1.00 78.06 111 MET A O 1
ATOM 917 N N . SER A 1 112 ? -6.127 -2.752 -12.731 1.00 62.44 112 SER A N 1
ATOM 918 C CA . SER A 1 112 ? -6.405 -2.739 -14.165 1.00 62.44 112 SER A CA 1
ATOM 919 C C . SER A 1 112 ? -6.243 -1.339 -14.755 1.00 62.44 112 SER A C 1
ATOM 921 O O . SER A 1 112 ? -6.675 -0.332 -14.185 1.00 62.44 112 SER A O 1
ATOM 923 N N . HIS A 1 113 ? -5.532 -1.299 -15.879 1.00 51.28 113 HIS A N 1
ATOM 924 C CA . HIS A 1 113 ? -5.045 -0.095 -16.521 1.00 51.28 113 HIS A CA 1
ATOM 925 C C . HIS A 1 113 ? -6.207 0.847 -16.797 1.00 51.28 113 HIS A C 1
ATOM 927 O O . HIS A 1 113 ? -7.034 0.599 -17.670 1.00 51.28 113 HIS A O 1
ATOM 933 N N . ARG A 1 114 ? -6.221 1.981 -16.099 1.00 43.97 114 ARG A N 1
ATOM 934 C CA . ARG A 1 114 ? -6.910 3.162 -16.591 1.00 43.97 114 ARG A CA 1
ATOM 935 C C . ARG A 1 114 ? -6.212 3.541 -17.900 1.00 43.97 114 ARG A C 1
ATOM 937 O O . ARG A 1 114 ? -5.254 4.310 -17.897 1.00 43.97 114 ARG A O 1
ATOM 944 N N . THR A 1 115 ? -6.634 2.957 -19.021 1.00 40.72 115 THR A N 1
ATOM 945 C CA . THR A 1 115 ? -6.529 3.627 -20.312 1.00 40.72 115 THR A CA 1
ATOM 946 C C . THR A 1 115 ? -7.263 4.933 -20.099 1.00 40.72 115 THR A C 1
ATOM 948 O O . THR A 1 115 ? -8.489 4.948 -20.002 1.00 40.72 115 THR A O 1
ATOM 951 N N . SER A 1 116 ? -6.518 6.019 -19.903 1.00 43.00 116 SER A N 1
ATOM 952 C CA . SER A 1 116 ? -7.083 7.349 -20.049 1.00 43.00 116 SER A CA 1
ATOM 953 C C . SER A 1 116 ? -7.610 7.412 -21.478 1.00 43.00 116 SER A C 1
ATOM 955 O O . SER A 1 116 ? -6.848 7.660 -22.405 1.00 43.00 116 SER A O 1
ATOM 957 N N . GLN A 1 117 ? -8.895 7.121 -21.675 1.00 42.56 117 GLN A N 1
ATOM 958 C CA . GLN A 1 117 ? -9.602 7.659 -22.821 1.00 42.56 117 GLN A CA 1
ATOM 959 C C . GLN A 1 117 ? -9.625 9.161 -22.581 1.00 42.56 117 GLN A C 1
ATOM 961 O O . GLN A 1 117 ? -10.372 9.674 -21.749 1.00 42.56 117 GLN A O 1
ATOM 966 N N . THR A 1 118 ? -8.700 9.856 -23.228 1.00 43.03 118 THR A N 1
ATOM 967 C CA . THR A 1 118 ? -8.744 11.301 -23.365 1.00 43.03 118 THR A CA 1
ATOM 968 C C . THR A 1 118 ? -9.951 11.589 -24.246 1.00 43.03 118 THR A C 1
ATOM 970 O O . THR A 1 118 ? -9.855 11.537 -25.469 1.00 43.03 118 THR A O 1
ATOM 973 N N . THR A 1 119 ? -11.118 11.834 -23.653 1.00 47.94 119 THR A N 1
ATOM 974 C CA . THR A 1 119 ? -12.244 12.377 -24.411 1.00 47.94 119 THR A CA 1
ATOM 975 C C . THR A 1 119 ? -11.902 13.830 -24.725 1.00 47.94 119 THR A C 1
ATOM 977 O O . THR A 1 119 ? -12.246 14.739 -23.973 1.00 47.94 119 THR A O 1
ATOM 980 N N . LEU A 1 120 ? -11.177 14.058 -25.823 1.00 55.84 120 LEU A N 1
ATOM 981 C CA . LEU A 1 120 ? -11.146 15.353 -26.498 1.00 55.84 120 LEU A CA 1
ATOM 982 C C . LEU A 1 120 ? -12.546 15.582 -27.085 1.00 55.84 120 LEU A C 1
ATOM 984 O O . LEU A 1 120 ? -12.775 15.401 -28.275 1.00 55.84 120 LEU A O 1
ATOM 988 N N . ASN A 1 121 ? -13.514 15.924 -26.232 1.00 48.44 121 ASN A N 1
ATOM 989 C CA . ASN A 1 121 ? -14.764 16.517 -26.685 1.00 48.44 121 ASN A CA 1
ATOM 990 C C . ASN A 1 121 ? -14.489 17.995 -26.967 1.00 48.44 121 ASN A C 1
ATOM 992 O O . ASN A 1 121 ? -14.762 18.876 -26.148 1.00 48.44 121 ASN A O 1
ATOM 996 N N . SER A 1 122 ? -13.896 18.247 -28.129 1.00 48.81 122 SER A N 1
ATOM 997 C CA . SER A 1 122 ? -13.946 19.558 -28.752 1.00 48.81 122 SER A CA 1
ATOM 998 C C . SER A 1 122 ? -15.382 19.772 -29.225 1.00 48.81 122 SER A C 1
ATOM 1000 O O . SER A 1 122 ? -15.793 19.264 -30.264 1.00 48.81 122 SER A O 1
ATOM 1002 N N . LYS A 1 123 ? -16.162 20.505 -28.426 1.00 46.25 123 LYS A N 1
ATOM 1003 C CA . LYS A 1 123 ? -17.454 21.071 -28.828 1.00 46.25 123 LYS A CA 1
ATOM 1004 C C . LYS A 1 123 ? -17.276 21.854 -30.133 1.00 46.25 123 LYS A C 1
ATOM 1006 O O . LYS A 1 123 ? -16.469 22.779 -30.118 1.00 46.25 123 LYS A O 1
ATOM 1011 N N . THR A 1 124 ? -18.022 21.521 -31.194 1.00 37.88 124 THR A N 1
ATOM 1012 C CA . THR A 1 124 ? -18.393 22.343 -32.383 1.00 37.88 124 THR A CA 1
ATOM 1013 C C . THR A 1 124 ? -18.874 21.359 -33.464 1.00 37.88 124 THR A C 1
ATOM 1015 O O . THR A 1 124 ? -18.106 20.486 -33.832 1.00 37.88 124 THR A O 1
ATOM 1018 N N . ILE A 1 125 ? -20.080 21.343 -34.035 1.00 40.72 125 ILE A N 1
ATOM 1019 C CA . ILE A 1 125 ? -21.274 22.193 -34.040 1.00 40.72 125 ILE A CA 1
ATOM 1020 C C . ILE A 1 125 ? -22.415 21.241 -34.469 1.00 40.72 125 ILE A C 1
ATOM 1022 O O . ILE A 1 125 ? -22.300 20.586 -35.502 1.00 40.72 125 ILE A O 1
ATOM 1026 N N . ILE A 1 126 ? -23.502 21.145 -33.700 1.00 37.41 126 ILE A N 1
ATOM 1027 C CA . ILE A 1 126 ? -24.760 20.567 -34.192 1.00 37.41 126 ILE A CA 1
ATOM 1028 C C . ILE A 1 126 ? -25.675 21.767 -34.437 1.00 37.41 126 ILE A C 1
ATOM 1030 O O . ILE A 1 126 ? -26.262 22.286 -33.490 1.00 37.41 126 ILE A O 1
ATOM 1034 N N . ILE A 1 127 ? -25.738 22.273 -35.672 1.00 41.66 127 ILE A N 1
ATOM 1035 C CA . ILE A 1 127 ? -26.847 23.153 -36.068 1.00 41.66 127 ILE A CA 1
ATOM 1036 C C . ILE A 1 127 ? -27.965 22.202 -36.464 1.00 41.66 127 ILE A C 1
ATOM 1038 O O . ILE A 1 127 ? -27.936 21.603 -37.537 1.00 41.66 127 ILE A O 1
ATOM 1042 N N . LEU A 1 128 ? -28.910 22.011 -35.550 1.00 36.44 128 LEU A N 1
ATOM 1043 C CA . LEU A 1 128 ? -30.217 21.485 -35.897 1.00 36.44 128 LEU A CA 1
ATOM 1044 C C . LEU A 1 128 ? -31.115 22.639 -36.344 1.00 36.44 128 LEU A C 1
ATOM 1046 O O . LEU A 1 128 ? -31.098 23.716 -35.750 1.00 36.44 128 LEU A O 1
ATOM 1050 N N . GLN A 1 129 ? -31.980 22.280 -37.290 1.00 34.38 129 GLN A N 1
ATOM 1051 C CA . GLN A 1 129 ? -33.354 22.750 -37.465 1.00 34.38 129 GLN A CA 1
ATOM 1052 C C . GLN A 1 129 ? -33.635 23.797 -38.565 1.00 34.38 129 GLN A C 1
ATOM 1054 O O . GLN A 1 129 ? -33.526 25.001 -38.378 1.00 34.38 129 GLN A O 1
ATOM 1059 N N . THR A 1 130 ? -34.098 23.233 -39.693 1.00 39.53 130 THR A N 1
ATOM 1060 C CA . THR A 1 130 ? -35.368 23.509 -40.406 1.00 39.53 130 THR A CA 1
ATOM 1061 C C . THR A 1 130 ? -35.658 24.889 -40.987 1.00 39.53 130 THR A C 1
ATOM 1063 O O . THR A 1 130 ? -35.751 25.868 -40.255 1.00 39.53 130 THR A O 1
ATOM 1066 N N . GLY A 1 131 ? -36.094 24.887 -42.253 1.00 38.56 131 GLY A N 1
ATOM 1067 C CA . GLY A 1 131 ? -37.145 25.801 -42.702 1.00 38.56 131 GLY A CA 1
ATOM 1068 C C . GLY A 1 131 ? -37.160 26.130 -44.195 1.00 38.56 131 GLY A C 1
ATOM 1069 O O . GLY A 1 131 ? -36.493 27.070 -44.590 1.00 38.56 131 GLY A O 1
ATOM 1070 N N . GLN A 1 132 ? -38.028 25.419 -44.928 1.00 35.28 132 GLN A N 1
ATOM 1071 C CA . GLN A 1 132 ? -38.951 25.933 -45.963 1.00 35.28 132 GLN A CA 1
ATOM 1072 C C . GLN A 1 132 ? -38.455 26.375 -47.361 1.00 35.28 132 GLN A C 1
ATOM 1074 O O . GLN A 1 132 ? -37.444 27.047 -47.514 1.00 35.28 132 GLN A O 1
ATOM 1079 N N . ASP A 1 133 ? -39.343 26.062 -48.319 1.00 39.09 133 ASP A N 1
ATOM 1080 C CA . ASP A 1 133 ? -39.675 26.772 -49.570 1.00 39.09 133 ASP A CA 1
ATOM 1081 C C . ASP A 1 133 ? -38.844 26.488 -50.839 1.00 39.09 133 ASP A C 1
ATOM 1083 O O . ASP A 1 133 ? -37.806 27.102 -51.075 1.00 39.09 133 ASP A O 1
ATOM 1087 N N . VAL A 1 134 ? -39.290 25.534 -51.676 1.00 42.75 134 VAL A N 1
ATOM 1088 C CA . VAL A 1 134 ? -40.180 25.755 -52.849 1.00 42.75 134 VAL A CA 1
ATOM 1089 C C . VAL A 1 134 ? -40.415 24.447 -53.614 1.00 42.75 134 VAL A C 1
ATOM 1091 O O . VAL A 1 134 ? -39.445 23.676 -53.799 1.00 42.75 134 VAL A O 1
#

Organism: Merluccius polli (NCBI:txid89951)

Radius of gyration: 23.58 Å; Cα contacts (8 Å, |Δi|>4): 58; chains: 1; bounding box: 58×40×83 Å